Protein AF-A0A5M6CU14-F1 (afdb_monomer_lite)

Organism: NCBI:txid2605748

Secondary structure (DSSP, 8-state):
---PPPPEEEEEETTEE-TT-TTTTEEEEEE--EEEEETTEEEESEEEEESSSEEEEEGGGGTS-EEEEEEETTEEEEEEEE--HHHHHHHHH--

Sequence (95 aa):
MSNRPRPRAYFYRNGIELTGHKMNGRCVEHFGVPTGKIRSAVCFSSITVRTTRDEMLTEADFDGPVSVKVWSPEQPAAWFGIASVDTVERINAEA

Radius of gyration: 13.22 Å; chains: 1; bounding box: 35×26×37 Å

Foldseek 3Di:
DDPFFAKFKWKADPNHTPVVQPRGRFGWDDFADFLQDDPPATETQWTWGDDVHTDIDALVSVVGKIKIWIDGPVDDTHIHIRHHNVNSVVNVVVD

Structure (mmCIF, N/CA/C/O backbone):
data_AF-A0A5M6CU14-F1
#
_entry.id   AF-A0A5M6CU14-F1
#
loop_
_atom_site.group_PDB
_atom_site.id
_atom_site.type_symbol
_atom_site.label_atom_id
_atom_site.label_alt_id
_atom_site.label_comp_id
_atom_site.label_asym_id
_atom_site.label_entity_id
_atom_site.label_seq_id
_atom_site.pdbx_PDB_ins_code
_atom_site.Cartn_x
_atom_site.Cartn_y
_atom_site.Cartn_z
_atom_site.occupancy
_atom_site.B_iso_or_equiv
_atom_site.auth_seq_id
_atom_site.auth_comp_id
_atom_site.auth_asym_id
_atom_site.auth_atom_id
_atom_site.pdbx_PDB_model_num
ATOM 1 N N . MET A 1 1 ? 21.639 9.859 -16.549 1.00 46.28 1 MET A N 1
ATOM 2 C CA . MET A 1 1 ? 20.503 9.119 -15.956 1.00 46.28 1 MET A CA 1
ATOM 3 C C . MET A 1 1 ? 20.934 8.660 -14.576 1.00 46.28 1 MET A C 1
ATOM 5 O O . MET A 1 1 ? 22.008 8.087 -14.468 1.00 46.28 1 MET A O 1
ATOM 9 N N . SER A 1 2 ? 20.194 9.010 -13.523 1.00 49.47 2 SER A N 1
ATOM 10 C CA . SER A 1 2 ? 20.557 8.626 -12.153 1.00 49.47 2 SER A CA 1
ATOM 11 C C . SER A 1 2 ? 20.465 7.105 -12.013 1.00 49.47 2 SER A C 1
ATOM 13 O O . SER A 1 2 ? 19.387 6.544 -12.181 1.00 49.47 2 SER A O 1
ATOM 15 N N . ASN A 1 3 ? 21.590 6.451 -11.720 1.00 60.22 3 ASN A N 1
ATOM 16 C CA . ASN A 1 3 ? 21.698 5.004 -11.489 1.00 60.22 3 ASN A CA 1
ATOM 17 C C . ASN A 1 3 ? 21.188 4.583 -10.098 1.00 60.22 3 ASN A C 1
ATOM 19 O O . ASN A 1 3 ? 21.465 3.472 -9.649 1.00 60.22 3 ASN A O 1
ATOM 23 N N . ARG A 1 4 ? 20.476 5.468 -9.384 1.00 63.69 4 ARG A N 1
ATOM 24 C CA . ARG A 1 4 ? 20.001 5.158 -8.038 1.00 63.69 4 ARG A CA 1
ATOM 25 C C . ARG A 1 4 ? 18.924 4.072 -8.096 1.00 63.69 4 ARG A C 1
ATOM 27 O O . ARG A 1 4 ? 17.961 4.211 -8.858 1.00 63.69 4 ARG A O 1
ATOM 34 N N . PRO A 1 5 ? 19.063 3.002 -7.300 1.00 74.62 5 PRO A N 1
ATOM 35 C CA . PRO A 1 5 ? 18.068 1.946 -7.235 1.00 74.62 5 PRO A CA 1
ATOM 36 C C . PRO A 1 5 ? 16.723 2.525 -6.787 1.00 74.62 5 PRO A C 1
ATOM 38 O O . PRO A 1 5 ? 16.623 3.175 -5.746 1.00 74.62 5 PRO A O 1
ATOM 41 N N . ARG A 1 6 ? 15.683 2.308 -7.601 1.00 87.50 6 ARG A N 1
ATOM 42 C CA . ARG A 1 6 ? 14.337 2.810 -7.308 1.00 87.50 6 ARG A CA 1
ATOM 43 C C . ARG A 1 6 ? 13.773 2.128 -6.055 1.00 87.50 6 ARG A C 1
ATOM 45 O O . ARG A 1 6 ? 13.966 0.917 -5.901 1.00 87.50 6 ARG A O 1
ATOM 52 N N . PRO A 1 7 ? 13.068 2.872 -5.185 1.00 93.88 7 PRO A N 1
ATOM 53 C CA . PRO A 1 7 ? 12.411 2.294 -4.021 1.00 93.88 7 PRO A CA 1
ATOM 54 C C . PRO A 1 7 ? 11.379 1.251 -4.455 1.00 93.88 7 PRO A C 1
ATOM 56 O O . PRO A 1 7 ? 10.711 1.423 -5.472 1.00 93.88 7 PRO A O 1
ATOM 59 N N . ARG A 1 8 ? 11.241 0.171 -3.686 1.00 95.75 8 ARG A N 1
ATOM 60 C CA . ARG A 1 8 ? 10.325 -0.946 -3.950 1.00 95.75 8 ARG A CA 1
ATOM 61 C C . ARG A 1 8 ? 9.275 -1.058 -2.854 1.00 95.75 8 ARG A C 1
ATOM 63 O O . ARG A 1 8 ? 9.615 -0.919 -1.680 1.00 95.75 8 ARG A O 1
ATOM 70 N N . ALA A 1 9 ? 8.031 -1.332 -3.233 1.00 97.19 9 ALA A N 1
ATOM 71 C CA . ALA A 1 9 ? 6.933 -1.569 -2.302 1.00 97.19 9 ALA A CA 1
ATOM 72 C C . ALA A 1 9 ? 6.770 -3.058 -2.008 1.00 97.19 9 ALA A C 1
ATOM 74 O O . ALA A 1 9 ? 6.711 -3.877 -2.926 1.00 97.19 9 ALA A O 1
ATOM 75 N N . TYR A 1 10 ? 6.628 -3.377 -0.725 1.00 97.75 10 TYR A N 1
ATOM 76 C CA . TYR A 1 10 ? 6.243 -4.696 -0.248 1.00 97.75 10 TYR A CA 1
ATOM 77 C C . TYR A 1 10 ? 4.996 -4.590 0.619 1.00 97.75 10 TYR A C 1
ATOM 79 O O . TYR A 1 10 ? 4.950 -3.770 1.536 1.00 97.75 10 TYR A O 1
ATOM 87 N N . PHE A 1 11 ? 3.984 -5.396 0.311 1.00 97.81 11 PHE A N 1
ATOM 88 C CA . PHE A 1 11 ? 2.649 -5.289 0.901 1.00 97.81 11 PHE A CA 1
ATOM 89 C C . PHE A 1 11 ? 2.457 -6.326 2.000 1.00 97.81 11 PHE A C 1
ATOM 91 O O . PHE A 1 11 ? 2.827 -7.485 1.826 1.00 97.81 11 PHE A O 1
ATOM 98 N N . TYR A 1 12 ? 1.862 -5.917 3.116 1.00 97.62 12 TYR A N 1
ATOM 99 C CA . TYR A 1 12 ? 1.657 -6.748 4.296 1.00 97.62 12 TYR A CA 1
ATOM 100 C C . TYR A 1 12 ? 0.228 -6.619 4.817 1.00 97.62 12 TYR A C 1
ATOM 102 O O . TYR A 1 12 ? -0.357 -5.534 4.816 1.00 97.62 12 TYR A O 1
ATOM 110 N N . ARG A 1 13 ? -0.297 -7.721 5.352 1.00 94.62 13 ARG A N 1
ATOM 111 C CA . ARG A 1 13 ? -1.541 -7.763 6.126 1.00 94.62 13 ARG A CA 1
ATOM 112 C C . ARG A 1 13 ? -1.308 -8.562 7.396 1.00 94.62 13 ARG A C 1
ATOM 114 O O . ARG A 1 13 ? -0.756 -9.655 7.340 1.00 94.62 13 ARG A O 1
ATOM 121 N N . ASN A 1 14 ? -1.713 -8.016 8.542 1.00 91.06 14 ASN A N 1
ATOM 122 C CA . ASN A 1 14 ? -1.546 -8.660 9.852 1.00 91.06 14 ASN A CA 1
ATOM 123 C C . ASN A 1 14 ? -0.098 -9.123 10.123 1.00 91.06 14 ASN A C 1
ATOM 125 O O . ASN A 1 14 ? 0.131 -10.186 10.689 1.00 91.06 14 ASN A O 1
ATOM 129 N N . GLY A 1 15 ? 0.889 -8.339 9.671 1.00 92.06 15 GLY A N 1
ATOM 130 C CA . GLY A 1 15 ? 2.317 -8.658 9.806 1.00 92.06 15 GLY A CA 1
ATOM 131 C C . GLY A 1 15 ? 2.861 -9.688 8.807 1.00 92.06 15 GLY A C 1
ATOM 132 O O . GLY A 1 15 ? 4.064 -9.931 8.798 1.00 92.06 15 GLY A O 1
ATOM 133 N N . ILE A 1 16 ? 2.020 -10.258 7.942 1.00 95.88 16 ILE A N 1
ATOM 134 C CA . ILE A 1 16 ? 2.405 -11.263 6.944 1.00 95.88 16 ILE A CA 1
ATOM 135 C C . ILE A 1 16 ? 2.551 -10.594 5.580 1.00 95.88 16 ILE A C 1
ATOM 137 O O . ILE A 1 16 ? 1.677 -9.838 5.153 1.00 95.88 16 ILE A O 1
ATOM 141 N N . GLU A 1 17 ? 3.656 -10.871 4.890 1.00 97.31 17 GLU A N 1
ATOM 142 C CA . GLU A 1 17 ? 3.886 -10.366 3.538 1.00 97.31 17 GLU A CA 1
ATOM 143 C C . GLU A 1 17 ? 2.954 -11.045 2.528 1.00 97.31 17 GLU A C 1
ATOM 145 O O . GLU A 1 17 ? 2.851 -12.271 2.478 1.00 97.31 17 GLU A O 1
ATOM 150 N N . LEU A 1 18 ? 2.325 -10.251 1.664 1.00 96.19 18 LEU A N 1
ATOM 151 C CA . LEU A 1 18 ? 1.496 -10.721 0.557 1.00 96.19 18 LEU A CA 1
ATOM 152 C C . LEU A 1 18 ? 2.386 -11.149 -0.624 1.00 96.19 18 LEU A C 1
ATOM 154 O O . LEU A 1 18 ? 2.371 -10.542 -1.696 1.00 96.19 18 LEU A O 1
ATOM 158 N N . THR A 1 19 ? 3.207 -12.183 -0.431 1.00 92.69 19 THR A N 1
ATOM 159 C CA . THR A 1 19 ? 4.196 -12.669 -1.418 1.00 92.69 19 THR A CA 1
ATOM 160 C C . THR A 1 19 ? 3.576 -13.081 -2.755 1.00 92.69 19 THR A C 1
ATOM 162 O O . THR A 1 19 ? 4.205 -12.910 -3.795 1.00 92.69 19 THR A O 1
ATOM 165 N N . GLY A 1 20 ? 2.328 -13.560 -2.750 1.00 91.50 20 GLY A N 1
ATOM 166 C CA . GLY A 1 20 ? 1.583 -13.91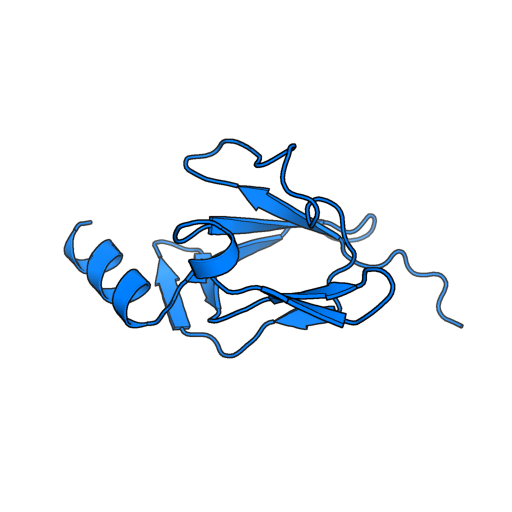6 -3.962 1.00 91.50 20 GLY A CA 1
ATOM 167 C C . GLY A 1 20 ? 0.991 -12.728 -4.731 1.00 91.50 20 GLY A C 1
ATOM 168 O O . GLY A 1 20 ? 0.504 -12.907 -5.846 1.00 91.50 20 GLY A O 1
ATOM 169 N N . HIS A 1 21 ? 1.009 -11.513 -4.173 1.00 92.69 21 HIS A N 1
ATOM 170 C CA . HIS A 1 21 ? 0.422 -10.355 -4.840 1.00 92.69 21 HIS A CA 1
ATOM 171 C C . HIS A 1 21 ? 1.325 -9.866 -5.983 1.00 92.69 21 HIS A C 1
ATOM 173 O O . HIS A 1 21 ? 2.482 -9.508 -5.767 1.00 92.69 21 HIS A O 1
ATOM 179 N N . LYS A 1 22 ? 0.781 -9.769 -7.205 1.00 93.88 22 LYS A N 1
ATOM 180 C CA . LYS A 1 22 ? 1.516 -9.414 -8.444 1.00 93.88 22 LYS A CA 1
ATOM 181 C C . LYS A 1 22 ? 2.306 -8.091 -8.386 1.00 93.88 22 LYS A C 1
ATOM 183 O O . LYS A 1 22 ? 3.238 -7.886 -9.172 1.00 93.88 22 LYS A O 1
ATOM 188 N N . MET A 1 23 ? 1.921 -7.197 -7.472 1.00 94.38 23 MET A N 1
ATOM 189 C CA . MET A 1 23 ? 2.544 -5.881 -7.285 1.00 94.38 23 MET A CA 1
ATOM 190 C C . MET A 1 23 ? 3.654 -5.861 -6.238 1.00 94.38 23 MET A C 1
ATOM 192 O O . MET A 1 23 ? 4.362 -4.863 -6.121 1.00 94.38 23 MET A O 1
ATOM 196 N N . ASN A 1 24 ? 3.838 -6.945 -5.490 1.00 94.94 24 ASN A N 1
ATOM 197 C CA . ASN A 1 24 ? 4.872 -7.021 -4.475 1.00 94.94 24 ASN A CA 1
ATOM 198 C C . ASN A 1 24 ? 6.281 -6.942 -5.109 1.00 94.94 24 ASN A C 1
ATOM 200 O O . ASN A 1 24 ? 6.545 -7.526 -6.162 1.00 94.94 24 ASN A O 1
ATOM 204 N N . GLY A 1 25 ? 7.174 -6.153 -4.509 1.00 95.12 25 GLY A N 1
ATOM 205 C CA . GLY A 1 25 ? 8.534 -5.897 -4.990 1.00 95.12 25 GLY A CA 1
ATOM 206 C C . GLY A 1 25 ? 8.643 -4.942 -6.187 1.00 95.12 25 GLY A C 1
ATOM 207 O O . GLY A 1 25 ? 9.748 -4.763 -6.718 1.00 95.12 25 GLY A O 1
ATOM 208 N N . ARG A 1 26 ? 7.539 -4.325 -6.634 1.00 96.00 26 ARG A N 1
ATOM 209 C CA . ARG A 1 26 ? 7.535 -3.346 -7.737 1.00 96.00 26 ARG A CA 1
ATOM 210 C C . ARG A 1 26 ? 8.052 -1.984 -7.289 1.00 96.00 26 ARG A C 1
ATOM 212 O O . ARG A 1 26 ? 7.988 -1.642 -6.109 1.00 96.00 26 ARG A O 1
ATOM 219 N N . CYS A 1 27 ? 8.584 -1.218 -8.240 1.00 96.06 27 CYS A N 1
ATOM 220 C CA . CYS A 1 27 ? 9.106 0.116 -7.961 1.00 96.06 27 CYS A CA 1
ATOM 221 C C . CYS A 1 27 ? 7.964 1.067 -7.601 1.00 96.06 27 CYS A C 1
ATOM 223 O O . CYS A 1 27 ? 6.938 1.064 -8.275 1.00 96.06 27 CYS A O 1
ATOM 225 N N . VAL A 1 28 ? 8.159 1.882 -6.571 1.00 96.06 28 VAL A N 1
ATOM 226 C CA . VAL A 1 28 ? 7.226 2.937 -6.171 1.00 96.06 28 VAL A CA 1
ATOM 227 C C . VAL A 1 28 ? 7.484 4.169 -7.020 1.00 96.06 28 VAL A C 1
ATOM 229 O O . VAL A 1 28 ? 8.629 4.605 -7.136 1.00 96.06 28 VAL A O 1
ATOM 232 N N . GLU A 1 29 ? 6.424 4.740 -7.579 1.00 95.38 29 GLU A N 1
ATOM 233 C CA . GLU A 1 29 ? 6.502 5.987 -8.339 1.00 95.38 29 GLU A CA 1
ATOM 234 C C . GLU A 1 29 ? 6.001 7.156 -7.485 1.00 95.38 29 GLU A C 1
ATOM 236 O O . GLU A 1 29 ? 6.722 8.137 -7.318 1.00 95.38 29 GLU A O 1
ATOM 241 N N . HIS A 1 30 ? 4.819 7.037 -6.869 1.00 95.94 30 HIS A N 1
ATOM 242 C CA . HIS A 1 30 ? 4.328 8.010 -5.890 1.00 95.94 30 HIS A CA 1
ATOM 243 C C . HIS A 1 30 ? 3.219 7.429 -4.999 1.00 95.94 30 HIS A C 1
ATOM 245 O O . HIS A 1 30 ? 2.659 6.369 -5.280 1.00 95.94 30 HIS A O 1
ATOM 251 N N . PHE A 1 31 ? 2.889 8.153 -3.930 1.00 97.69 31 PHE A N 1
ATOM 252 C CA . PHE A 1 31 ? 1.704 7.911 -3.105 1.00 97.69 31 PHE A CA 1
ATOM 253 C C . PHE A 1 31 ? 0.555 8.837 -3.519 1.00 97.69 31 PHE A C 1
ATOM 255 O O . PHE A 1 31 ? 0.780 9.876 -4.146 1.00 97.69 31 PHE A O 1
ATOM 262 N N . GLY A 1 32 ? -0.673 8.437 -3.192 1.00 97.81 32 GLY A N 1
ATOM 263 C CA . GLY A 1 32 ? -1.866 9.271 -3.306 1.00 97.81 32 GLY A CA 1
ATOM 264 C C . GLY A 1 32 ? -1.955 10.329 -2.203 1.00 97.81 32 GLY A C 1
ATOM 265 O O . GLY A 1 32 ? -0.963 10.678 -1.562 1.00 97.81 32 GLY A O 1
ATOM 266 N N . VAL A 1 33 ? -3.165 10.835 -1.954 1.00 98.00 33 VAL A N 1
ATOM 267 C CA . VAL A 1 33 ? -3.394 11.797 -0.864 1.00 98.00 33 VAL A CA 1
ATOM 268 C C . VAL A 1 33 ? -3.293 11.109 0.504 1.00 98.00 33 VAL A C 1
ATOM 270 O O . VAL A 1 33 ? -3.788 9.981 0.632 1.00 98.00 33 VAL A O 1
ATOM 273 N N . PRO A 1 34 ? -2.679 11.746 1.521 1.00 98.12 34 PRO A N 1
ATOM 274 C CA . PRO A 1 34 ? -2.719 11.259 2.897 1.00 98.12 34 PRO A CA 1
ATOM 275 C C . PRO A 1 34 ? -4.162 11.147 3.403 1.00 98.12 34 PRO A C 1
ATOM 277 O O . PRO A 1 34 ? -4.945 12.078 3.231 1.00 98.12 34 PRO A O 1
ATOM 280 N N . THR A 1 35 ? -4.500 10.029 4.041 1.00 98.25 35 THR A N 1
ATOM 281 C CA . THR A 1 35 ? -5.845 9.742 4.581 1.00 98.25 35 THR A CA 1
ATOM 282 C C . THR A 1 35 ? -5.897 9.732 6.106 1.00 98.25 35 THR A C 1
ATOM 284 O O . THR A 1 35 ? -6.970 9.623 6.684 1.00 98.25 35 THR A O 1
ATOM 287 N N . GLY A 1 36 ? -4.749 9.882 6.771 1.00 97.38 36 GLY A N 1
ATOM 288 C CA . GLY A 1 36 ? -4.648 9.975 8.225 1.00 97.38 36 GLY A CA 1
ATOM 289 C C . GLY A 1 36 ? -3.505 9.128 8.769 1.00 97.38 36 GLY A C 1
ATOM 290 O O . GLY A 1 36 ? -2.501 8.902 8.087 1.00 97.38 36 GLY A O 1
ATOM 291 N N . LYS A 1 37 ? -3.638 8.679 10.018 1.00 96.62 37 LYS A N 1
ATOM 292 C CA . LYS A 1 37 ? -2.679 7.778 10.664 1.00 96.62 37 LYS A CA 1
ATOM 293 C C . LYS A 1 37 ? -3.414 6.636 11.351 1.00 96.62 37 LYS A C 1
ATOM 295 O O . LYS A 1 37 ? -4.417 6.879 12.013 1.00 96.62 37 LYS A O 1
ATOM 300 N N . ILE A 1 38 ? -2.866 5.430 11.242 1.00 91.31 38 ILE A N 1
ATOM 301 C CA . ILE A 1 38 ? -3.224 4.288 12.090 1.00 91.31 38 ILE A CA 1
ATOM 302 C C . ILE A 1 38 ? -2.016 4.017 12.982 1.00 91.31 38 ILE A C 1
ATOM 304 O O . ILE A 1 38 ? -0.925 3.699 12.495 1.00 91.31 38 ILE A O 1
ATOM 308 N N . ARG A 1 39 ? -2.194 4.171 14.300 1.00 87.75 39 ARG A N 1
ATOM 309 C CA . ARG A 1 39 ? -1.087 4.200 15.275 1.00 87.75 39 ARG A CA 1
ATOM 310 C C . ARG A 1 39 ? -0.035 5.247 14.863 1.00 87.75 39 ARG A C 1
ATOM 312 O O . ARG A 1 39 ? -0.340 6.433 14.789 1.00 87.75 39 ARG A O 1
ATOM 319 N N . SER A 1 40 ? 1.200 4.829 14.585 1.00 87.62 40 SER A N 1
ATOM 320 C CA . SER A 1 40 ? 2.300 5.706 14.160 1.00 87.62 40 SER A CA 1
ATOM 321 C C . SER A 1 40 ? 2.504 5.774 12.640 1.00 87.62 40 SER A C 1
ATOM 323 O O . SER A 1 40 ? 3.307 6.589 12.184 1.00 87.62 40 SER A O 1
ATOM 325 N N . ALA A 1 41 ? 1.799 4.960 11.847 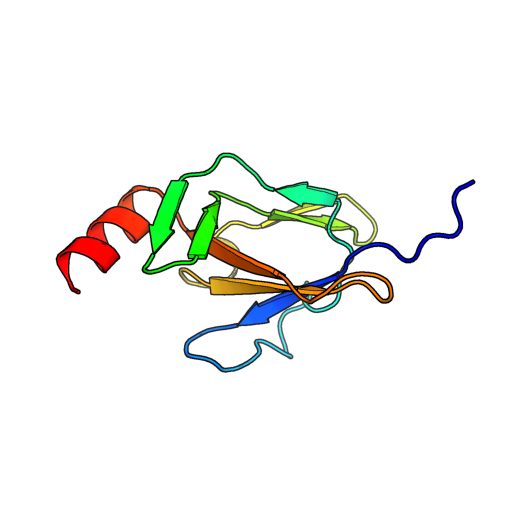1.00 91.75 41 ALA A N 1
ATOM 326 C CA . ALA A 1 41 ? 1.983 4.893 10.399 1.00 91.75 41 ALA A CA 1
ATOM 327 C C . ALA A 1 41 ? 1.062 5.882 9.672 1.00 91.75 41 ALA A C 1
ATOM 329 O O . ALA A 1 41 ? -0.140 5.922 9.929 1.00 91.75 41 ALA A O 1
ATOM 330 N N . VAL A 1 42 ? 1.622 6.659 8.739 1.00 97.50 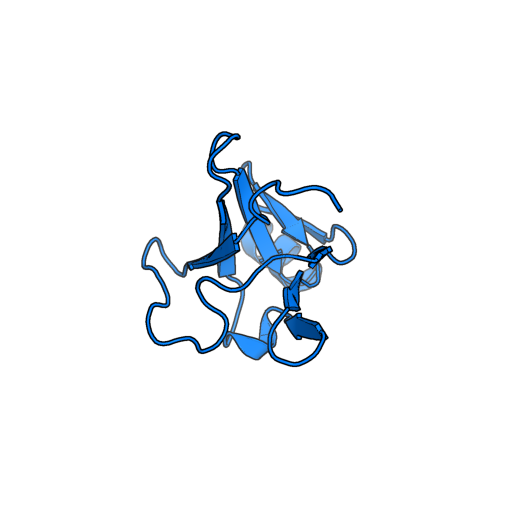42 VAL A N 1
ATOM 331 C CA . VAL A 1 42 ? 0.831 7.511 7.836 1.00 97.50 42 VAL A CA 1
ATOM 332 C C . VAL A 1 42 ? 0.150 6.637 6.791 1.00 97.50 42 VAL A C 1
ATOM 334 O O . VAL A 1 42 ? 0.799 5.800 6.157 1.00 97.50 42 VAL A O 1
ATOM 337 N N . CYS A 1 43 ? -1.148 6.850 6.609 1.00 98.12 43 CYS A N 1
ATOM 338 C CA . CYS A 1 43 ? -1.955 6.186 5.600 1.00 98.12 43 CYS A CA 1
ATOM 339 C C . CYS A 1 43 ? -2.154 7.096 4.387 1.00 98.12 43 CYS A C 1
ATOM 341 O O . CYS A 1 43 ? -2.287 8.315 4.521 1.00 98.12 43 CYS A O 1
ATOM 343 N N . PHE A 1 44 ? -2.183 6.487 3.208 1.00 98.62 44 PHE A N 1
ATOM 344 C CA . PHE A 1 44 ? -2.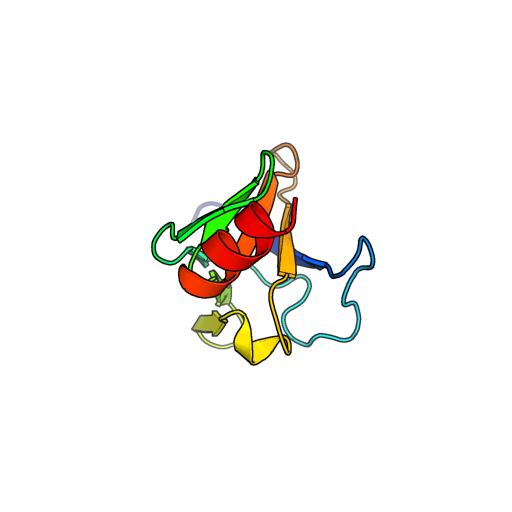498 7.128 1.941 1.00 98.62 44 PHE A CA 1
ATOM 345 C C . PHE A 1 44 ? -3.667 6.404 1.277 1.00 98.62 44 PHE A C 1
ATOM 347 O O . PHE A 1 44 ? -3.848 5.200 1.446 1.00 98.62 44 PHE A O 1
ATOM 354 N N . SER A 1 45 ? -4.430 7.136 0.474 1.00 98.31 45 SER A N 1
ATOM 355 C CA . SER A 1 45 ? -5.554 6.595 -0.306 1.00 98.31 45 SER A CA 1
ATOM 356 C C . SER A 1 45 ? -5.120 5.559 -1.346 1.00 98.31 45 SER A C 1
ATOM 358 O O . SER A 1 45 ? -5.873 4.640 -1.665 1.00 98.31 45 SER A O 1
ATOM 360 N N . SER A 1 46 ? -3.909 5.710 -1.884 1.00 98.44 46 SER A N 1
ATOM 361 C CA . SER A 1 46 ? -3.373 4.850 -2.932 1.00 98.44 46 SER A CA 1
ATOM 362 C C . SER A 1 46 ? -1.846 4.879 -2.997 1.00 98.44 46 SER A C 1
ATOM 364 O O . SER A 1 46 ? -1.181 5.741 -2.412 1.00 98.44 46 SER A O 1
ATOM 366 N N . ILE A 1 47 ? -1.288 3.927 -3.739 1.00 98.38 47 ILE A N 1
ATOM 367 C CA . ILE A 1 47 ? 0.115 3.877 -4.148 1.00 98.38 47 ILE A CA 1
ATOM 368 C C . ILE A 1 47 ? 0.200 3.553 -5.634 1.00 98.38 47 ILE A C 1
ATOM 370 O O . ILE A 1 47 ? -0.462 2.634 -6.112 1.00 98.38 47 ILE A O 1
ATOM 374 N N . THR A 1 48 ? 1.043 4.281 -6.358 1.00 98.12 48 THR A N 1
ATOM 375 C CA . THR A 1 48 ? 1.350 3.994 -7.758 1.00 98.12 48 THR A CA 1
ATOM 376 C C . THR A 1 48 ? 2.666 3.241 -7.843 1.00 98.12 48 THR A C 1
ATOM 378 O O . THR A 1 48 ? 3.706 3.721 -7.376 1.00 98.12 48 THR A O 1
ATOM 381 N N . VAL A 1 49 ? 2.626 2.062 -8.462 1.00 96.75 49 VAL A N 1
ATOM 382 C CA . VAL A 1 49 ? 3.804 1.231 -8.718 1.00 96.75 49 VAL A CA 1
ATOM 383 C C . VAL A 1 49 ? 4.040 1.051 -10.214 1.00 96.75 49 VAL A C 1
ATOM 385 O O . VAL A 1 49 ? 3.102 1.004 -11.010 1.00 96.75 49 VAL A O 1
ATOM 388 N N . ARG A 1 50 ? 5.309 0.910 -10.601 1.00 95.06 50 ARG A N 1
ATOM 389 C CA . ARG A 1 50 ? 5.719 0.671 -11.987 1.00 95.06 50 ARG A CA 1
ATOM 390 C C . ARG A 1 50 ? 5.762 -0.823 -12.300 1.00 95.06 50 ARG A C 1
ATOM 392 O O . ARG A 1 50 ? 6.561 -1.569 -11.721 1.00 95.06 50 ARG A O 1
ATOM 399 N N . THR A 1 51 ? 4.961 -1.240 -13.277 1.00 89.75 51 THR A N 1
ATOM 400 C CA . THR A 1 51 ? 5.051 -2.542 -13.956 1.00 89.75 51 THR A CA 1
ATOM 401 C C . THR A 1 51 ? 5.594 -2.338 -15.380 1.00 89.75 51 THR A C 1
ATOM 403 O O . THR A 1 51 ? 6.679 -1.782 -15.542 1.00 89.75 51 THR A O 1
ATOM 406 N N . THR A 1 52 ? 4.862 -2.756 -16.417 1.00 90.81 52 THR A N 1
ATOM 407 C CA . THR A 1 52 ? 5.047 -2.273 -17.796 1.00 90.81 52 THR A CA 1
ATOM 408 C C . THR A 1 52 ? 4.463 -0.870 -17.981 1.00 90.81 52 THR A C 1
ATOM 410 O O . THR A 1 52 ? 4.915 -0.123 -18.844 1.00 90.81 52 THR A O 1
ATOM 413 N N . ARG A 1 53 ? 3.492 -0.498 -17.139 1.00 93.50 53 ARG A N 1
ATOM 414 C CA . ARG A 1 53 ? 2.875 0.828 -17.039 1.00 93.50 53 ARG A CA 1
ATOM 415 C C . ARG A 1 53 ? 2.736 1.227 -15.569 1.00 93.50 53 AR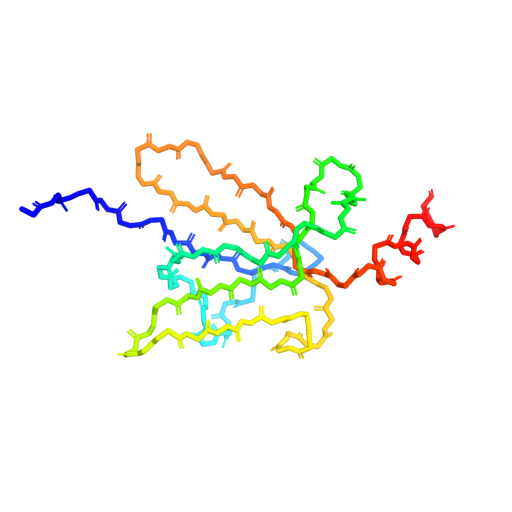G A C 1
ATOM 417 O O . ARG A 1 53 ? 3.041 0.431 -14.684 1.00 93.50 53 ARG A O 1
ATOM 424 N N . ASP A 1 54 ? 2.322 2.462 -15.323 1.00 96.12 54 ASP A N 1
ATOM 425 C CA . ASP A 1 54 ? 1.963 2.889 -13.971 1.00 96.12 54 ASP A CA 1
ATOM 426 C C . ASP A 1 54 ? 0.613 2.302 -13.587 1.00 96.12 54 ASP A C 1
ATOM 428 O O . ASP A 1 54 ? -0.362 2.426 -14.330 1.00 96.12 54 ASP A O 1
ATOM 432 N N . GLU A 1 55 ? 0.577 1.633 -12.439 1.00 97.44 55 GLU A N 1
ATOM 433 C CA . GLU A 1 55 ? -0.630 1.045 -11.875 1.00 97.44 55 GLU A CA 1
ATOM 434 C C . GLU A 1 55 ? -0.864 1.632 -10.486 1.00 97.44 55 GLU A C 1
ATOM 436 O O . GLU A 1 55 ? -0.021 1.513 -9.594 1.00 97.44 55 GLU A O 1
ATOM 441 N N . MET A 1 56 ? -2.011 2.292 -10.328 1.00 97.88 56 MET A N 1
ATOM 442 C CA . MET A 1 56 ? -2.479 2.816 -9.051 1.00 97.88 56 MET A CA 1
ATOM 443 C C . MET A 1 56 ? -3.236 1.718 -8.307 1.00 97.88 56 MET A C 1
ATOM 445 O O . MET A 1 56 ? -4.135 1.104 -8.874 1.00 97.88 56 MET A O 1
ATOM 449 N N . LEU A 1 57 ? -2.872 1.503 -7.046 1.00 97.94 57 LEU A N 1
ATOM 450 C CA . LEU A 1 57 ? -3.468 0.512 -6.158 1.00 97.94 57 LEU A CA 1
ATOM 451 C C . LEU A 1 57 ? -4.067 1.215 -4.945 1.00 97.94 57 LEU A C 1
ATOM 453 O O . LEU A 1 57 ? -3.435 2.081 -4.338 1.00 97.94 57 LEU A O 1
ATOM 457 N N . THR A 1 58 ? -5.266 0.806 -4.583 1.00 98.25 58 THR A N 1
ATOM 458 C CA . THR A 1 58 ? -6.040 1.241 -3.420 1.00 98.25 58 THR A CA 1
ATOM 459 C C . THR A 1 58 ? -6.207 0.070 -2.459 1.00 98.25 58 THR A C 1
ATOM 461 O O . THR A 1 58 ? -5.818 -1.051 -2.773 1.00 98.25 58 THR A O 1
ATOM 464 N N . GLU A 1 59 ? -6.813 0.285 -1.292 1.00 96.88 59 GLU A N 1
ATOM 465 C CA . GLU A 1 59 ? -7.108 -0.823 -0.372 1.00 96.88 59 GLU A CA 1
ATOM 466 C C . GLU A 1 59 ? -8.038 -1.889 -0.983 1.00 96.88 59 GLU A C 1
ATOM 468 O O . GLU A 1 59 ? -7.946 -3.060 -0.621 1.00 96.88 59 GLU A O 1
ATOM 473 N N . ALA A 1 60 ? -8.886 -1.520 -1.950 1.00 96.94 60 ALA A N 1
ATOM 474 C CA . ALA A 1 60 ? -9.776 -2.458 -2.632 1.00 96.94 60 ALA A CA 1
ATOM 475 C C . ALA A 1 60 ? -8.998 -3.501 -3.451 1.00 96.94 60 ALA A C 1
ATOM 477 O O . ALA A 1 60 ? -9.376 -4.667 -3.463 1.00 96.94 60 ALA A O 1
ATOM 478 N N . ASP A 1 61 ? -7.867 -3.116 -4.052 1.00 96.88 61 ASP A N 1
ATOM 479 C CA . ASP A 1 61 ? -7.001 -4.020 -4.826 1.00 96.88 61 ASP A CA 1
ATOM 480 C C . ASP A 1 61 ? -6.347 -5.112 -3.969 1.00 96.88 61 ASP A C 1
ATOM 482 O O . ASP A 1 61 ? -5.795 -6.076 -4.498 1.00 96.88 61 ASP A O 1
ATOM 486 N N . PHE A 1 62 ? -6.405 -4.961 -2.646 1.00 95.62 62 PHE A N 1
ATOM 487 C CA . PHE A 1 62 ? -5.881 -5.928 -1.696 1.00 95.62 62 PHE A CA 1
ATOM 488 C C . PHE A 1 62 ? -6.982 -6.659 -0.922 1.00 95.62 62 PHE A C 1
ATOM 490 O O . PHE A 1 62 ? -6.637 -7.484 -0.081 1.00 95.62 62 PHE A O 1
ATOM 497 N N . ASP A 1 63 ? -8.269 -6.376 -1.132 1.00 94.69 63 ASP A N 1
ATOM 498 C CA . ASP A 1 63 ? -9.373 -6.819 -0.260 1.00 94.69 63 ASP A CA 1
ATOM 499 C C . ASP A 1 63 ? -9.285 -6.243 1.172 1.00 94.69 63 ASP A C 1
ATOM 501 O O . ASP A 1 63 ? -9.477 -6.943 2.169 1.00 94.69 63 ASP A O 1
ATOM 505 N N . GLY A 1 64 ? -8.926 -4.961 1.293 1.00 94.81 64 GLY A N 1
ATOM 506 C CA . GLY A 1 64 ? -8.882 -4.217 2.557 1.00 94.81 64 GLY A CA 1
ATOM 507 C C . GLY A 1 64 ? -7.533 -3.543 2.834 1.00 94.81 64 GLY A C 1
ATOM 508 O O . GLY A 1 64 ? -6.582 -3.711 2.064 1.00 94.81 64 GLY A O 1
ATOM 509 N N . PRO A 1 65 ? -7.409 -2.801 3.951 1.00 96.00 65 PRO A N 1
ATOM 510 C CA . PRO A 1 65 ? -6.220 -2.009 4.238 1.00 96.00 65 PRO A CA 1
ATOM 511 C C . PRO A 1 65 ? -4.970 -2.883 4.343 1.00 96.00 65 PRO A C 1
ATOM 513 O O . PRO A 1 65 ? -5.004 -4.023 4.825 1.00 96.00 65 PRO A O 1
ATOM 516 N N . VAL A 1 66 ? -3.845 -2.330 3.897 1.00 97.19 66 VAL A N 1
ATOM 517 C CA . VAL A 1 66 ? -2.538 -2.998 3.931 1.00 97.19 66 VAL A CA 1
ATOM 518 C C . VAL A 1 66 ? -1.459 -2.068 4.456 1.00 97.19 66 VAL A C 1
ATOM 520 O O . VAL A 1 66 ? -1.504 -0.853 4.267 1.00 97.19 66 VAL A O 1
ATOM 523 N N . SER A 1 67 ? -0.451 -2.651 5.097 1.00 97.56 67 SER A N 1
ATOM 524 C CA . SER A 1 67 ? 0.801 -1.960 5.388 1.00 97.56 67 SER A CA 1
ATOM 525 C C . SER A 1 67 ? 1.749 -2.099 4.201 1.00 97.56 67 SER A C 1
ATOM 527 O O . SER A 1 67 ? 1.837 -3.159 3.584 1.00 97.56 67 SER A O 1
ATOM 529 N N . VAL A 1 68 ? 2.489 -1.041 3.892 1.00 97.69 68 VAL A N 1
ATOM 530 C CA . VAL A 1 68 ? 3.475 -1.010 2.813 1.00 97.69 68 VAL A CA 1
ATOM 531 C C . VAL A 1 68 ? 4.839 -0.706 3.396 1.00 97.69 68 VAL A C 1
ATOM 533 O O . VAL A 1 68 ? 5.054 0.361 3.969 1.00 97.69 68 VAL A O 1
ATOM 536 N N . LYS A 1 69 ? 5.773 -1.634 3.202 1.00 97.38 69 LYS A N 1
ATOM 537 C CA . LYS A 1 69 ? 7.198 -1.419 3.434 1.00 97.38 69 LYS A CA 1
ATOM 538 C C . LYS A 1 69 ? 7.820 -0.884 2.151 1.00 97.38 69 LYS A C 1
ATOM 540 O O . LYS A 1 69 ? 7.877 -1.598 1.149 1.00 97.38 69 LYS A O 1
ATOM 545 N N . VAL A 1 70 ? 8.308 0.349 2.183 1.00 96.25 70 VAL A N 1
ATOM 546 C CA . VAL A 1 70 ? 9.101 0.938 1.102 1.00 96.25 70 VAL A CA 1
ATOM 547 C C . VAL A 1 70 ? 10.570 0.708 1.406 1.00 96.25 70 VAL A C 1
ATOM 549 O O . VAL A 1 70 ? 11.091 1.193 2.410 1.00 96.25 70 VAL A O 1
ATOM 552 N N . TRP A 1 71 ? 11.239 -0.044 0.539 1.00 95.38 71 TRP A N 1
ATOM 553 C CA . TRP A 1 71 ? 12.649 -0.376 0.686 1.00 95.38 71 TRP A CA 1
ATOM 554 C C . TRP A 1 71 ? 13.479 0.237 -0.437 1.00 95.38 71 TRP A C 1
ATOM 556 O O . TRP A 1 71 ? 13.107 0.160 -1.607 1.00 95.38 71 TRP A O 1
ATOM 566 N N . SER A 1 72 ? 14.635 0.793 -0.089 1.00 91.12 72 SER A N 1
ATOM 567 C CA . SER A 1 72 ? 15.671 1.170 -1.048 1.00 91.12 72 SER A CA 1
ATOM 568 C C . SER A 1 72 ? 17.043 0.791 -0.478 1.00 91.12 72 SER A C 1
ATOM 570 O O . SER A 1 72 ? 17.205 0.846 0.738 1.00 91.12 72 SER A O 1
ATOM 572 N N . PRO A 1 73 ? 18.035 0.422 -1.306 1.00 86.06 73 PRO A N 1
ATOM 573 C CA . PRO A 1 73 ? 19.364 0.034 -0.823 1.00 86.06 73 PRO A CA 1
ATOM 574 C C . PRO A 1 73 ? 20.075 1.091 0.029 1.00 86.06 73 PRO A C 1
ATOM 576 O O . PRO A 1 73 ? 20.875 0.743 0.889 1.00 86.06 73 PRO A O 1
ATOM 579 N N . GLU A 1 74 ? 19.799 2.372 -0.221 1.00 86.75 74 GLU A N 1
ATOM 580 C CA . GLU A 1 74 ? 20.520 3.498 0.385 1.00 86.75 74 GLU A CA 1
ATOM 581 C C . GLU A 1 74 ? 19.782 4.130 1.577 1.00 86.75 74 GLU A C 1
ATOM 583 O O . GLU A 1 74 ? 20.335 5.015 2.226 1.00 86.75 74 GLU A O 1
ATOM 588 N N . GLN A 1 75 ? 18.540 3.723 1.871 1.00 86.69 75 GLN A N 1
ATOM 589 C CA . GLN A 1 75 ? 17.730 4.334 2.932 1.00 86.69 75 GLN A CA 1
ATOM 590 C C . GLN A 1 75 ? 17.106 3.275 3.847 1.00 86.69 75 GLN A C 1
ATOM 592 O O . GLN A 1 75 ? 16.732 2.199 3.370 1.00 86.69 75 GLN A O 1
ATOM 597 N N . PRO A 1 76 ? 16.928 3.579 5.147 1.00 90.38 76 PRO A N 1
ATOM 598 C CA . PRO A 1 76 ? 16.141 2.740 6.041 1.00 90.38 76 PRO A CA 1
ATOM 599 C C . PRO A 1 76 ? 14.754 2.457 5.461 1.00 90.38 76 PRO A C 1
ATOM 601 O O . PRO A 1 76 ? 14.140 3.321 4.832 1.00 90.38 76 PRO A O 1
ATOM 604 N N . ALA A 1 77 ? 14.249 1.244 5.686 1.00 93.06 77 ALA A N 1
ATOM 605 C CA . ALA A 1 77 ? 12.906 0.892 5.251 1.00 93.06 77 ALA A CA 1
ATOM 606 C C . ALA A 1 77 ? 11.870 1.775 5.962 1.00 93.06 77 ALA A C 1
ATOM 608 O O . ALA A 1 77 ? 11.884 1.896 7.188 1.00 93.06 77 ALA A O 1
ATOM 609 N N . ALA A 1 78 ? 10.961 2.357 5.186 1.00 94.56 78 ALA A N 1
ATOM 610 C CA . ALA A 1 78 ? 9.859 3.160 5.697 1.00 94.56 78 ALA A CA 1
ATOM 611 C C . ALA A 1 78 ? 8.551 2.366 5.629 1.00 94.56 78 ALA A C 1
ATOM 613 O O . ALA A 1 78 ? 8.350 1.566 4.712 1.00 94.56 78 ALA A O 1
ATOM 614 N N . TRP A 1 79 ? 7.664 2.598 6.594 1.00 96.25 79 TRP A N 1
ATOM 615 C CA . TRP A 1 79 ? 6.368 1.932 6.685 1.00 96.25 79 TRP A CA 1
ATOM 616 C C . TRP A 1 79 ? 5.230 2.934 6.540 1.00 96.25 79 TRP A C 1
ATOM 618 O O . TRP A 1 79 ? 5.213 3.971 7.202 1.00 96.25 79 TRP A O 1
ATOM 628 N N . PHE A 1 80 ? 4.262 2.579 5.704 1.00 97.56 80 PHE A N 1
ATOM 629 C CA . PHE A 1 80 ? 3.055 3.356 5.437 1.00 97.56 80 PHE A CA 1
ATOM 630 C C . PHE A 1 80 ? 1.831 2.438 5.420 1.00 97.56 80 PHE A C 1
ATOM 632 O O . PHE A 1 80 ? 1.969 1.214 5.417 1.00 97.56 80 PHE A O 1
ATOM 639 N N . GLY A 1 81 ? 0.635 3.016 5.395 1.00 97.62 81 GLY A N 1
ATOM 640 C CA . GLY A 1 81 ? -0.611 2.293 5.143 1.00 97.62 81 GLY A CA 1
ATOM 641 C C . GLY A 1 81 ? -1.246 2.700 3.817 1.00 97.62 81 GLY A C 1
ATOM 642 O O . GLY A 1 81 ? -1.124 3.854 3.411 1.00 97.62 81 GLY A O 1
ATOM 643 N N . ILE A 1 82 ? -1.953 1.773 3.175 1.00 98.25 82 ILE A N 1
ATOM 644 C CA . ILE A 1 82 ? -2.910 2.076 2.106 1.00 98.25 82 ILE A CA 1
ATOM 645 C C . ILE A 1 82 ? -4.298 1.804 2.662 1.00 98.25 82 ILE A C 1
ATOM 647 O O . ILE A 1 82 ? -4.613 0.654 2.972 1.00 98.25 82 ILE A O 1
ATOM 651 N N . ALA A 1 83 ? -5.063 2.875 2.860 1.00 98.00 83 ALA A N 1
ATOM 652 C CA . ALA A 1 83 ? -6.388 2.839 3.464 1.00 98.00 83 ALA A CA 1
ATOM 653 C C . ALA A 1 83 ? -7.195 4.091 3.093 1.00 98.00 83 ALA A C 1
ATOM 655 O O . ALA A 1 83 ? -6.626 5.183 2.972 1.00 98.00 83 ALA A O 1
ATOM 656 N N . SER A 1 84 ? -8.514 3.951 2.950 1.00 97.88 84 SER A N 1
ATOM 657 C CA . SER A 1 84 ? -9.430 5.095 2.829 1.00 97.88 84 SER A CA 1
ATOM 658 C C . SER A 1 84 ? -9.547 5.874 4.145 1.00 97.88 84 SER A C 1
ATOM 660 O O . SER A 1 84 ? -9.142 5.386 5.201 1.00 97.88 84 SER A O 1
ATOM 662 N N . VAL A 1 85 ? -10.096 7.094 4.083 1.00 97.94 85 VAL A N 1
ATOM 663 C CA . VAL A 1 85 ? -10.379 7.907 5.282 1.00 97.94 85 VAL A CA 1
ATOM 664 C C . VAL A 1 85 ? -11.316 7.145 6.221 1.00 97.94 85 VAL A C 1
ATOM 666 O O . VAL A 1 85 ? -10.960 6.933 7.376 1.00 97.94 85 VAL A O 1
ATOM 669 N N . ASP A 1 86 ? -12.427 6.624 5.698 1.00 97.50 86 ASP A N 1
ATOM 670 C CA . ASP A 1 86 ? -13.413 5.849 6.461 1.00 97.50 86 ASP A CA 1
ATOM 671 C C . ASP A 1 86 ? -12.779 4.635 7.158 1.00 97.50 86 ASP A C 1
ATOM 673 O O . ASP A 1 86 ? -13.044 4.366 8.330 1.00 97.50 86 ASP A O 1
ATOM 677 N N . THR A 1 87 ? -11.890 3.910 6.468 1.00 96.88 87 THR A N 1
ATOM 678 C CA . THR A 1 87 ? -11.159 2.785 7.064 1.00 96.88 87 THR A CA 1
ATOM 679 C C . THR A 1 87 ? -10.237 3.238 8.196 1.00 96.88 87 THR A C 1
ATOM 681 O O . THR A 1 87 ? -10.179 2.575 9.234 1.00 96.88 87 THR A O 1
ATOM 684 N N . VAL A 1 88 ? -9.516 4.351 8.022 1.00 96.81 88 VAL A N 1
ATOM 685 C CA . VAL A 1 88 ? -8.640 4.911 9.064 1.00 96.81 88 VAL A CA 1
ATOM 686 C C . VAL A 1 88 ? -9.454 5.334 10.286 1.00 96.81 88 VAL A C 1
ATOM 688 O O . VAL A 1 88 ? -9.090 4.982 11.408 1.00 96.81 88 VAL A O 1
ATOM 691 N N . GLU A 1 89 ? -10.557 6.052 10.082 1.00 97.25 89 GLU A N 1
ATOM 692 C CA . GLU A 1 89 ? -11.448 6.503 11.154 1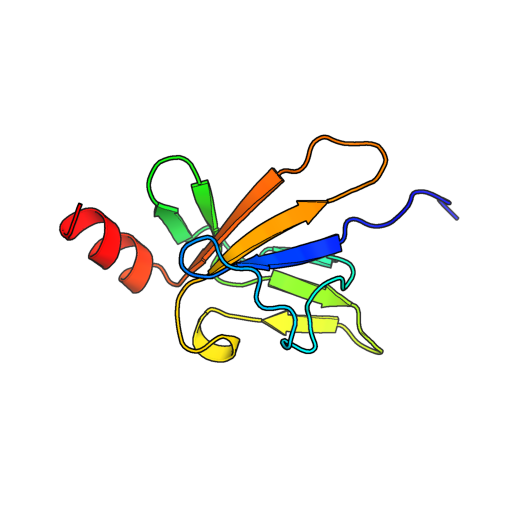.00 97.25 89 GLU A CA 1
ATOM 693 C C . GLU A 1 89 ? -12.048 5.323 11.918 1.00 97.25 89 GLU A C 1
ATOM 695 O O . GLU A 1 89 ? -11.974 5.285 13.147 1.00 97.25 89 GLU A O 1
ATOM 700 N N . ARG A 1 90 ? -12.552 4.313 11.199 1.00 96.62 90 ARG A N 1
ATOM 701 C CA . ARG A 1 90 ? -13.107 3.097 11.799 1.00 96.62 90 ARG A CA 1
ATOM 702 C C . ARG A 1 90 ? -12.076 2.355 12.649 1.00 96.62 90 ARG A C 1
ATOM 704 O O . ARG A 1 90 ? -12.359 2.034 13.797 1.00 96.62 90 ARG A O 1
ATOM 711 N N . ILE A 1 91 ? -10.876 2.106 12.117 1.00 94.50 91 ILE A N 1
ATOM 712 C CA . ILE A 1 91 ? -9.821 1.386 12.853 1.00 94.50 91 ILE A CA 1
ATOM 713 C C . ILE A 1 91 ? -9.394 2.157 14.104 1.00 94.50 91 ILE A C 1
ATOM 715 O O . ILE A 1 91 ? -9.146 1.548 15.140 1.00 94.50 91 ILE A O 1
ATOM 719 N N . ASN A 1 92 ? -9.305 3.485 14.027 1.00 94.31 92 ASN A N 1
ATOM 720 C CA . ASN A 1 92 ? -8.949 4.301 15.185 1.00 94.31 92 ASN A CA 1
ATOM 721 C C . ASN A 1 92 ? -10.060 4.344 16.245 1.00 94.31 92 ASN A C 1
ATOM 723 O O . ASN A 1 92 ? -9.746 4.491 17.419 1.00 94.31 92 ASN A O 1
ATOM 727 N N . ALA A 1 93 ? -11.332 4.211 15.859 1.00 94.19 93 ALA A N 1
ATOM 728 C CA . ALA A 1 93 ? -12.448 4.112 16.801 1.00 94.19 93 ALA A CA 1
ATOM 729 C C . ALA A 1 93 ? -12.521 2.746 17.513 1.00 94.19 93 ALA A C 1
ATOM 731 O O . ALA A 1 93 ? -13.097 2.646 18.594 1.00 94.19 93 ALA A O 1
ATOM 732 N N . GLU A 1 94 ? -11.956 1.699 16.906 1.00 90.62 94 GLU A N 1
ATOM 733 C CA . GLU A 1 94 ? -11.889 0.335 17.450 1.00 90.62 94 GLU A CA 1
ATOM 734 C C . GLU A 1 94 ? -10.674 0.097 18.377 1.00 90.62 94 GLU A C 1
ATOM 736 O O . GLU A 1 94 ? -10.591 -0.965 18.999 1.00 90.62 94 GLU A O 1
ATOM 741 N N . ALA A 1 95 ? -9.721 1.037 18.438 1.00 79.38 95 ALA A N 1
ATOM 742 C CA . ALA A 1 95 ? -8.434 0.911 19.137 1.00 79.38 95 ALA A CA 1
ATOM 743 C C . ALA A 1 95 ? -8.437 1.531 20.542 1.00 79.38 95 ALA A C 1
ATOM 745 O O . ALA A 1 95 ? -7.759 0.943 21.418 1.00 79.38 95 ALA A O 1
#

pLDDT: mean 93.16, std 9.09, range [46.28, 98.62]